Protein AF-A0A0B8Q936-F1 (afdb_monomer)

Sequence (121 aa):
MIETAYVNYYNKNPVAKKLILGRHTFSELGHADTEHDLLLGQQVEMIYREYFDIPKLPQPINIFAISLQVADKIYSLSYRKYGYITPELAQEALRLTESYLQLYIPNICRKSIPTPEITTH

Radius of gyration: 16.76 Å; Cα contacts (8 Å, |Δi|>4): 86; chains: 1; bounding box: 30×28×59 Å

Solvent-accessible surface area (backbone atoms only — not comparable to full-atom values): 7114 Å² total; per-residue (Å²): 112,74,66,60,53,53,55,52,48,40,73,76,31,66,65,60,35,49,59,55,46,48,40,77,75,56,90,81,62,85,62,68,57,58,56,50,41,48,54,51,17,51,51,52,49,54,55,48,54,64,50,24,68,66,66,91,73,66,80,95,58,62,64,50,26,51,38,50,55,57,30,50,51,40,43,31,53,28,28,75,75,70,75,42,69,44,73,69,48,50,49,49,27,48,54,50,37,52,59,58,46,52,77,72,41,66,99,75,51,55,68,56,73,82,76,79,80,80,80,82,128

Mean predicted aligned error: 10.52 Å

Organism: NCBI:txid1481914

Secondary structure (DSSP, 8-state):
-HHHHHHHHHHH-HHHIIIIIHHTT----TTHHHHHHHHHHHHHHHHHHHHB-PPPPPTT--HHHHHHHHHHHHHHHHHHHHSS--HHHHHHHHHHHHHHHTTTS-S--PBP-PPP-----

pLDDT: mean 78.08, std 1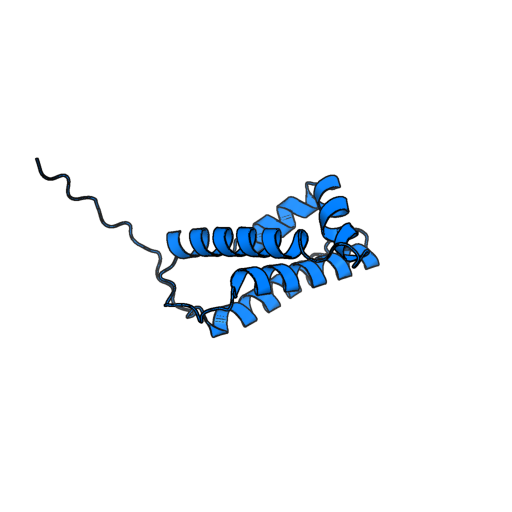5.6, range [45.31, 96.94]

Foldseek 3Di:
DVLVVVQVVLQVDVVCVCVPLVCVVPPPDPPVVVVVLLVVLVVVVVVCVQFFDFDDFDPPDSLSSVLVVQLSVLQSVCCVVPVGCDPVSSVVSVVSSVVSCCVRGPPDGHTDDPDPPPPDD

Structure (mmCIF, N/CA/C/O backbone):
data_AF-A0A0B8Q936-F1
#
_entry.id   AF-A0A0B8Q936-F1
#
loop_
_atom_site.group_PDB
_atom_site.id
_atom_site.type_symbol
_atom_site.label_atom_id
_atom_site.label_alt_id
_atom_site.label_comp_id
_atom_site.label_asym_id
_atom_site.label_entity_id
_atom_site.label_seq_id
_atom_site.pdbx_PDB_ins_code
_atom_site.Cartn_x
_atom_site.Cartn_y
_atom_site.Cartn_z
_atom_site.occupancy
_atom_site.B_iso_or_equiv
_atom_site.auth_seq_id
_atom_site.auth_comp_id
_atom_site.auth_asym_id
_atom_site.auth_atom_id
_atom_site.pdbx_PDB_model_num
ATOM 1 N N . MET A 1 1 ? -8.204 5.283 -6.154 1.00 66.94 1 MET A N 1
ATOM 2 C CA . MET A 1 1 ? -7.166 4.321 -6.575 1.00 66.94 1 MET A CA 1
ATOM 3 C C . MET A 1 1 ? -7.360 3.006 -5.820 1.00 66.94 1 MET A C 1
ATOM 5 O O . MET A 1 1 ? -8.265 2.947 -4.985 1.00 66.94 1 MET A O 1
ATOM 9 N N . ILE A 1 2 ? -6.579 1.962 -6.114 1.00 72.00 2 ILE A N 1
ATOM 10 C CA . ILE A 1 2 ? -6.715 0.634 -5.476 1.00 72.00 2 ILE A CA 1
ATOM 11 C C . ILE A 1 2 ? -6.533 0.732 -3.952 1.00 72.00 2 ILE A C 1
ATOM 13 O O . ILE A 1 2 ? -7.212 0.064 -3.179 1.00 72.00 2 ILE A O 1
ATOM 17 N N . GLU A 1 3 ? -5.711 1.662 -3.501 1.00 74.44 3 GLU A N 1
ATOM 18 C CA . GLU A 1 3 ? -5.387 1.924 -2.108 1.00 74.44 3 GLU A CA 1
ATOM 19 C C . GLU A 1 3 ? -6.618 2.318 -1.276 1.00 74.44 3 GLU A C 1
ATOM 21 O O . GLU A 1 3 ? -6.771 1.893 -0.130 1.00 74.44 3 GLU A O 1
ATOM 26 N N . THR A 1 4 ? -7.576 3.042 -1.865 1.00 74.62 4 THR A N 1
ATOM 27 C CA . THR A 1 4 ? -8.862 3.333 -1.209 1.00 74.62 4 THR A CA 1
ATOM 28 C C . THR A 1 4 ? -9.681 2.053 -0.986 1.00 74.62 4 THR A C 1
ATOM 30 O O . THR A 1 4 ? -10.412 1.943 0.002 1.00 74.62 4 THR A O 1
ATOM 33 N N . ALA A 1 5 ? -9.555 1.062 -1.876 1.00 81.69 5 ALA A N 1
ATOM 34 C CA . ALA A 1 5 ? -10.200 -0.237 -1.715 1.00 81.69 5 ALA A CA 1
ATOM 35 C C . ALA A 1 5 ? -9.571 -1.043 -0.565 1.00 81.69 5 ALA A C 1
ATOM 37 O O . ALA A 1 5 ? -10.322 -1.633 0.214 1.00 81.69 5 ALA A O 1
ATOM 38 N N . TYR A 1 6 ? -8.244 -0.994 -0.380 1.00 80.62 6 TYR A N 1
ATOM 39 C CA . TYR A 1 6 ? -7.573 -1.628 0.766 1.00 80.62 6 TYR A CA 1
ATOM 40 C C . TYR A 1 6 ? -8.034 -1.047 2.106 1.00 80.62 6 TYR A C 1
ATOM 42 O O . TYR A 1 6 ? -8.418 -1.798 3.004 1.00 80.62 6 TYR A O 1
ATOM 50 N N . VAL A 1 7 ? -8.091 0.284 2.231 1.00 83.31 7 VAL A N 1
ATOM 51 C CA . VAL A 1 7 ? -8.579 0.948 3.455 1.00 83.31 7 VAL A CA 1
ATOM 52 C C . VAL A 1 7 ? -10.012 0.516 3.776 1.00 83.31 7 VAL A C 1
ATOM 54 O O . VAL A 1 7 ? -10.322 0.147 4.914 1.00 83.31 7 VAL A O 1
ATOM 57 N N . ASN A 1 8 ? -10.886 0.504 2.767 1.00 87.44 8 ASN A N 1
ATOM 58 C CA . ASN A 1 8 ? -12.268 0.054 2.920 1.00 87.44 8 ASN A CA 1
ATOM 59 C C . ASN A 1 8 ? -12.356 -1.423 3.326 1.00 87.44 8 ASN A C 1
ATOM 61 O O . ASN A 1 8 ? -13.153 -1.764 4.203 1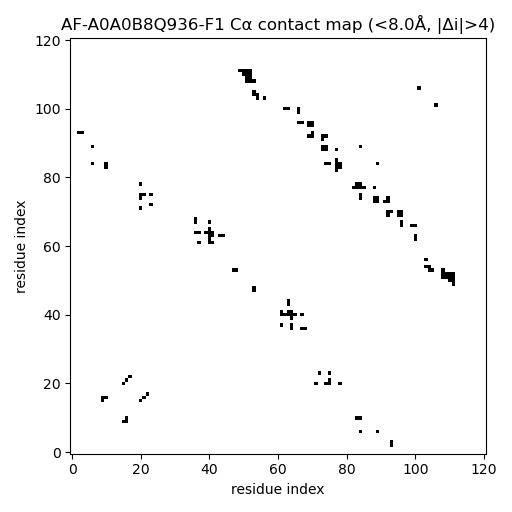.00 87.44 8 ASN A O 1
ATOM 65 N N . TYR A 1 9 ? -11.541 -2.287 2.717 1.00 87.31 9 TYR A N 1
ATOM 66 C CA . TYR A 1 9 ? -11.482 -3.707 3.045 1.00 87.31 9 TYR A CA 1
ATOM 67 C C . TYR A 1 9 ? -11.078 -3.920 4.504 1.00 87.31 9 TYR A C 1
ATOM 69 O O . TYR A 1 9 ? -11.817 -4.564 5.250 1.00 87.31 9 TYR A O 1
ATOM 77 N N . TYR A 1 10 ? -9.972 -3.326 4.955 1.00 84.62 10 TYR A N 1
ATOM 78 C CA . TYR A 1 10 ? -9.529 -3.480 6.339 1.00 84.62 10 TYR A CA 1
ATOM 79 C C . TYR A 1 10 ? -10.549 -2.926 7.326 1.00 84.62 10 TYR A C 1
ATOM 81 O O . TYR A 1 10 ? -10.837 -3.568 8.337 1.00 84.62 10 TYR A O 1
ATOM 89 N N . ASN A 1 11 ? -11.150 -1.768 7.041 1.00 83.81 11 ASN A N 1
ATOM 90 C CA . ASN A 1 11 ? -12.143 -1.181 7.935 1.00 83.81 11 ASN A CA 1
ATOM 91 C C . ASN A 1 11 ? -13.390 -2.046 8.111 1.00 83.81 11 ASN A C 1
ATOM 93 O O . ASN A 1 11 ? -13.902 -2.121 9.228 1.00 83.81 11 ASN A O 1
ATOM 97 N N . LYS A 1 12 ? -13.811 -2.748 7.057 1.00 89.38 12 LYS A N 1
ATOM 98 C CA . LYS A 1 12 ? -14.963 -3.655 7.080 1.00 89.38 12 LYS A CA 1
ATOM 99 C C . LYS A 1 12 ? -14.647 -5.060 7.604 1.00 89.38 12 LYS A C 1
ATOM 101 O O . LYS A 1 12 ? -15.579 -5.775 7.950 1.00 89.38 12 LYS A O 1
ATOM 106 N N . ASN A 1 13 ? -13.373 -5.452 7.698 1.00 87.44 13 ASN A N 1
ATOM 107 C CA . ASN A 1 13 ? -12.957 -6.810 8.073 1.00 87.44 13 ASN A CA 1
ATOM 108 C C . ASN A 1 13 ? -12.053 -6.812 9.327 1.00 87.44 13 ASN A C 1
ATOM 110 O O . ASN A 1 13 ? -10.824 -6.835 9.206 1.00 87.44 13 ASN A O 1
ATOM 114 N N . PRO A 1 14 ? -12.623 -6.834 10.552 1.00 79.25 14 PRO A N 1
ATOM 115 C CA . PRO A 1 14 ? -11.866 -6.736 11.807 1.00 79.25 14 PRO A CA 1
ATOM 116 C C . PRO A 1 14 ? -10.851 -7.865 12.021 1.00 79.25 14 PRO A C 1
ATOM 118 O O . PRO A 1 14 ? -9.786 -7.639 12.593 1.00 79.25 14 PRO A O 1
ATOM 121 N N . VAL A 1 15 ? -11.164 -9.075 11.549 1.00 80.44 15 VAL A N 1
ATOM 122 C CA . VAL A 1 15 ? -10.278 -10.244 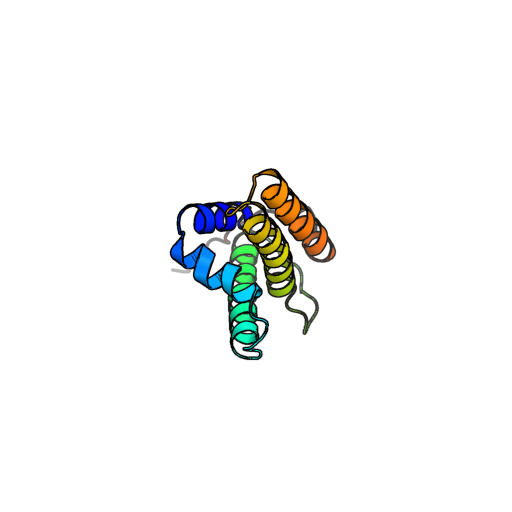11.665 1.00 80.44 15 VAL A CA 1
ATOM 123 C C . VAL A 1 15 ? -9.051 -10.082 10.772 1.00 80.44 15 VAL A C 1
ATOM 125 O O . VAL A 1 15 ? -7.935 -10.208 11.266 1.00 80.44 15 VAL A O 1
ATOM 128 N N . ALA A 1 16 ? -9.241 -9.725 9.497 1.00 79.88 16 ALA A N 1
ATOM 129 C CA . ALA A 1 16 ? -8.139 -9.436 8.577 1.00 79.88 16 ALA A CA 1
ATOM 130 C C . ALA A 1 16 ? -7.279 -8.274 9.098 1.00 79.88 16 ALA A C 1
ATOM 132 O O . ALA A 1 16 ? -6.058 -8.381 9.146 1.00 79.88 16 ALA A O 1
ATOM 133 N N . LYS A 1 17 ? -7.922 -7.209 9.600 1.00 79.75 17 LYS A N 1
ATOM 134 C CA . LYS A 1 17 ? -7.252 -6.064 10.232 1.00 79.75 17 LYS A CA 1
ATOM 135 C C . LYS A 1 17 ? -6.363 -6.495 11.402 1.00 79.75 17 LYS A C 1
ATOM 137 O O . LYS A 1 17 ? -5.206 -6.101 11.470 1.00 79.75 17 LYS A O 1
ATOM 142 N N . LYS A 1 18 ? -6.878 -7.319 12.317 1.00 75.31 18 LYS A N 1
ATOM 143 C CA . LYS A 1 18 ? -6.123 -7.775 13.492 1.00 75.31 18 LYS A CA 1
ATOM 144 C C . LYS A 1 18 ? -5.027 -8.777 13.130 1.00 75.31 18 LYS A C 1
ATOM 146 O O . LYS A 1 18 ? -3.951 -8.715 13.713 1.00 75.31 18 LYS A O 1
ATOM 151 N N . LEU A 1 19 ? -5.291 -9.689 12.196 1.00 76.12 19 LEU A N 1
ATOM 152 C CA . LEU A 1 19 ? -4.335 -10.717 11.797 1.00 76.12 19 LEU A CA 1
ATOM 153 C C . LEU A 1 19 ? -3.170 -10.124 11.005 1.00 76.12 19 LEU A C 1
ATOM 155 O O . LEU A 1 19 ? -2.037 -10.468 11.289 1.00 76.12 19 LEU A O 1
ATOM 159 N N . ILE A 1 20 ? -3.436 -9.230 10.055 1.00 73.88 20 ILE A N 1
ATOM 160 C CA . ILE A 1 20 ? -2.416 -8.690 9.149 1.00 73.88 20 ILE A CA 1
ATOM 161 C C . ILE A 1 20 ? -1.722 -7.490 9.809 1.00 73.88 20 ILE A C 1
ATOM 163 O O . ILE A 1 20 ? -0.526 -7.532 10.086 1.00 73.88 20 ILE A O 1
ATOM 167 N N . LEU A 1 21 ? -2.484 -6.470 10.225 1.00 73.62 21 LEU A N 1
ATOM 168 C CA . LEU A 1 21 ? -1.898 -5.253 10.812 1.00 73.62 21 LEU A CA 1
ATOM 169 C C . LEU A 1 21 ? -1.419 -5.448 12.257 1.00 73.62 21 LEU A C 1
ATOM 171 O O . LEU A 1 21 ? -0.491 -4.780 12.714 1.00 73.62 21 LEU A O 1
ATOM 175 N N . GLY A 1 22 ? -2.036 -6.378 12.992 1.00 63.75 22 GLY A N 1
ATOM 176 C CA . GLY A 1 22 ? -1.571 -6.778 14.320 1.00 63.75 22 GLY A CA 1
ATOM 177 C C . GLY A 1 22 ? -0.335 -7.683 14.283 1.00 63.75 22 GLY A C 1
ATOM 178 O O . GLY A 1 22 ? 0.432 -7.672 15.246 1.00 63.75 22 GLY A O 1
ATOM 179 N N . ARG A 1 23 ? -0.073 -8.409 13.184 1.00 58.69 23 ARG A N 1
ATOM 180 C CA . ARG A 1 23 ? 1.171 -9.183 13.002 1.00 58.69 23 ARG A CA 1
ATOM 181 C C . ARG A 1 23 ? 2.390 -8.308 12.768 1.00 58.69 23 ARG A C 1
ATOM 183 O O . ARG A 1 23 ? 3.442 -8.637 13.293 1.00 58.69 23 ARG A O 1
ATOM 190 N N . HIS A 1 24 ? 2.250 -7.126 12.169 1.00 55.56 24 HIS A N 1
ATOM 191 C CA . HIS A 1 24 ? 3.360 -6.161 12.100 1.00 55.56 24 HIS A CA 1
ATOM 192 C C . HIS A 1 24 ? 3.863 -5.681 13.486 1.00 55.56 24 HIS A C 1
ATOM 194 O O . HIS A 1 24 ? 4.825 -4.912 13.570 1.00 55.56 24 HIS A O 1
ATOM 200 N N . THR A 1 25 ? 3.205 -6.075 14.589 1.00 48.47 25 THR A N 1
ATOM 201 C CA . THR A 1 25 ? 3.639 -5.879 15.992 1.00 48.47 25 THR A CA 1
ATOM 202 C C . THR A 1 25 ? 4.574 -6.981 16.502 1.00 48.47 25 THR A C 1
ATOM 204 O O . THR A 1 25 ? 5.310 -6.734 17.451 1.00 48.47 25 THR A O 1
ATOM 207 N N . PHE A 1 26 ? 4.585 -8.152 15.862 1.00 49.59 26 PHE A N 1
ATOM 208 C CA . PHE A 1 26 ? 5.471 -9.277 16.150 1.00 49.59 26 PHE A CA 1
ATOM 209 C C . PHE A 1 26 ? 6.415 -9.458 14.961 1.00 49.59 26 PHE A C 1
ATOM 211 O O . PHE A 1 26 ? 6.083 -10.118 13.985 1.00 49.59 26 PHE A O 1
ATOM 218 N N . SER A 1 27 ? 7.598 -8.855 15.021 1.00 45.31 27 SER A N 1
ATOM 219 C CA . SER A 1 27 ? 8.630 -8.949 13.979 1.00 45.31 27 SER A CA 1
ATOM 220 C C . SER A 1 27 ? 9.310 -10.327 13.888 1.00 45.31 27 SER A C 1
ATOM 222 O O . SER A 1 27 ? 10.459 -10.410 13.468 1.00 45.31 27 SER A O 1
ATOM 224 N N . GLU A 1 28 ? 8.645 -11.409 14.289 1.00 48.22 28 GLU A N 1
ATOM 225 C CA . GLU A 1 28 ? 9.230 -12.750 14.367 1.00 48.22 28 GLU A CA 1
ATOM 226 C C . GLU A 1 28 ? 8.425 -13.763 13.549 1.00 48.22 28 GLU A C 1
ATOM 228 O O . GLU A 1 28 ? 7.811 -14.676 14.091 1.00 48.22 28 GLU A O 1
ATOM 233 N N . LEU A 1 29 ? 8.438 -13.595 12.223 1.00 47.94 29 LEU A N 1
ATOM 234 C CA . LEU A 1 29 ? 8.395 -14.715 11.274 1.00 47.94 29 LEU A CA 1
ATOM 235 C C . LEU A 1 29 ? 8.888 -14.272 9.882 1.00 47.94 29 LEU A C 1
ATOM 237 O O . LEU A 1 29 ? 8.170 -14.306 8.886 1.00 47.94 29 LEU A O 1
ATOM 241 N N . GLY A 1 30 ? 10.138 -13.809 9.813 1.00 55.22 30 GLY A N 1
ATOM 242 C CA . GLY A 1 30 ? 10.781 -13.459 8.545 1.00 55.22 30 GLY A CA 1
ATOM 243 C C . GLY A 1 30 ? 10.904 -14.674 7.618 1.00 55.22 30 GLY A C 1
ATOM 244 O O . GLY A 1 30 ? 11.204 -15.770 8.093 1.00 55.22 30 GLY A O 1
ATOM 245 N N . HIS A 1 31 ? 10.712 -14.429 6.316 1.00 47.06 31 HIS A N 1
ATOM 246 C CA . HIS A 1 31 ? 10.685 -15.313 5.131 1.00 47.06 31 HIS A CA 1
ATOM 247 C C . HIS A 1 31 ? 9.288 -15.596 4.556 1.00 47.06 31 HIS A C 1
ATOM 249 O O . HIS A 1 31 ? 9.084 -15.335 3.374 1.00 47.06 31 HIS A O 1
ATOM 255 N N . ALA A 1 32 ? 8.307 -16.057 5.342 1.00 49.53 32 ALA A N 1
ATOM 256 C CA . ALA A 1 32 ? 6.969 -16.352 4.799 1.00 49.53 32 ALA A CA 1
ATOM 257 C C . ALA A 1 32 ? 6.189 -15.082 4.405 1.00 49.53 32 ALA A C 1
ATOM 259 O O . ALA A 1 32 ? 5.523 -15.065 3.370 1.00 49.53 32 ALA A O 1
ATOM 260 N N . ASP A 1 33 ? 6.319 -14.011 5.195 1.00 62.28 33 ASP A N 1
ATOM 261 C CA . ASP A 1 33 ? 5.672 -12.724 4.904 1.00 62.28 33 ASP A CA 1
ATOM 262 C C . ASP A 1 33 ? 6.291 -12.051 3.662 1.00 62.28 33 ASP A C 1
ATOM 264 O O . ASP A 1 33 ? 5.579 -11.476 2.849 1.00 62.28 33 ASP A O 1
ATOM 268 N N . THR A 1 34 ? 7.600 -12.211 3.432 1.00 63.38 34 THR A N 1
ATOM 269 C CA . THR A 1 34 ? 8.302 -11.598 2.289 1.00 63.38 34 THR A CA 1
ATOM 270 C C . THR A 1 34 ? 7.872 -12.185 0.943 1.00 63.38 34 THR A C 1
ATOM 272 O O . THR A 1 34 ? 7.669 -11.438 -0.012 1.00 63.38 34 THR A O 1
ATOM 275 N N . GLU A 1 35 ? 7.691 -13.506 0.861 1.00 69.12 35 GLU A N 1
ATOM 276 C CA . GLU A 1 35 ? 7.171 -14.159 -0.350 1.00 69.12 35 GLU A CA 1
ATOM 277 C C . GLU A 1 35 ? 5.710 -13.771 -0.613 1.00 69.12 35 GLU A C 1
ATOM 279 O O . GLU A 1 35 ? 5.311 -13.557 -1.759 1.00 69.12 35 GLU A O 1
ATOM 284 N N . HIS A 1 36 ? 4.908 -13.624 0.446 1.00 73.88 36 HIS A N 1
ATOM 285 C CA . HIS A 1 36 ? 3.519 -13.189 0.319 1.00 73.88 36 HIS A CA 1
ATOM 286 C C . HIS A 1 36 ? 3.417 -11.741 -0.180 1.00 73.88 36 HIS A C 1
ATOM 288 O O . HIS A 1 36 ? 2.664 -11.467 -1.116 1.00 73.88 36 HIS A O 1
ATOM 294 N N . ASP A 1 37 ? 4.227 -10.837 0.371 1.00 73.88 37 ASP A N 1
ATOM 295 C CA . ASP A 1 37 ? 4.290 -9.436 -0.052 1.00 73.88 37 ASP A CA 1
ATOM 296 C C . ASP A 1 37 ? 4.775 -9.300 -1.501 1.00 73.88 37 ASP A C 1
ATOM 298 O O . ASP A 1 37 ? 4.300 -8.439 -2.248 1.00 73.88 37 ASP A O 1
ATOM 302 N N . LEU A 1 38 ? 5.686 -10.178 -1.935 1.00 79.50 38 LEU A N 1
ATOM 303 C CA . LEU A 1 38 ? 6.148 -10.231 -3.320 1.00 79.50 38 LEU A CA 1
ATOM 304 C C . LEU A 1 38 ? 5.015 -10.635 -4.275 1.00 79.50 38 LEU A C 1
ATOM 306 O O . LEU A 1 38 ? 4.814 -9.971 -5.296 1.00 79.50 38 LEU A O 1
ATOM 310 N N . LEU A 1 39 ? 4.262 -11.687 -3.934 1.00 84.25 39 LEU A N 1
ATOM 311 C CA . LEU A 1 39 ? 3.113 -12.152 -4.717 1.00 84.25 39 LEU A CA 1
ATOM 312 C C . LEU A 1 39 ? 2.015 -11.086 -4.790 1.00 84.25 39 LEU A C 1
ATOM 314 O O . LEU A 1 39 ? 1.475 -10.831 -5.867 1.00 84.25 39 LEU A O 1
ATOM 318 N N . LEU A 1 40 ? 1.716 -10.422 -3.671 1.00 84.12 40 LEU A N 1
ATOM 319 C CA . LEU A 1 40 ? 0.760 -9.315 -3.641 1.00 84.12 40 LEU A CA 1
ATOM 320 C C . LEU A 1 40 ? 1.236 -8.141 -4.503 1.00 84.12 40 LEU A C 1
ATOM 322 O O . LEU A 1 40 ? 0.457 -7.608 -5.291 1.00 84.12 40 LEU A O 1
ATOM 326 N N . GLY A 1 41 ? 2.520 -7.779 -4.435 1.00 87.31 41 GLY A N 1
ATOM 327 C CA . GLY A 1 41 ? 3.100 -6.748 -5.296 1.00 87.31 41 GLY A CA 1
ATOM 328 C C . GLY A 1 41 ? 2.976 -7.079 -6.787 1.00 87.31 41 GLY A C 1
ATOM 329 O O . GLY A 1 41 ? 2.600 -6.215 -7.575 1.00 87.31 41 GLY A O 1
ATOM 330 N N . GLN A 1 42 ? 3.213 -8.337 -7.176 1.00 88.62 42 GLN A N 1
ATOM 331 C CA . GLN A 1 42 ? 3.027 -8.802 -8.559 1.00 88.62 42 GLN A CA 1
ATOM 332 C C . GLN A 1 42 ? 1.559 -8.731 -9.003 1.00 88.62 42 GLN A C 1
ATOM 334 O O . GLN A 1 42 ? 1.272 -8.345 -10.134 1.00 88.62 42 GLN A O 1
ATOM 339 N N . GLN A 1 43 ? 0.613 -9.068 -8.122 1.00 89.19 43 GLN A N 1
ATOM 340 C CA . GLN A 1 43 ? -0.816 -8.937 -8.417 1.00 89.19 43 GLN A CA 1
ATOM 341 C C . GLN A 1 43 ? -1.225 -7.481 -8.627 1.00 89.19 43 GLN A C 1
ATOM 343 O O . GLN A 1 43 ? -1.945 -7.181 -9.578 1.00 89.19 43 GLN A O 1
ATOM 348 N N . VAL A 1 44 ? -0.732 -6.568 -7.789 1.00 88.44 44 VAL A N 1
ATOM 349 C CA . VAL A 1 44 ? -0.972 -5.133 -7.971 1.00 88.44 44 VAL A CA 1
ATOM 350 C C . VAL A 1 44 ? -0.369 -4.643 -9.280 1.00 88.44 44 VAL A C 1
ATOM 352 O O . VAL A 1 44 ? -1.054 -3.948 -10.027 1.00 88.44 44 VAL A O 1
ATOM 355 N N . GLU A 1 45 ? 0.857 -5.054 -9.611 1.00 89.81 45 GLU A N 1
ATOM 356 C CA . GLU A 1 45 ? 1.468 -4.729 -10.901 1.00 89.81 45 GLU A CA 1
ATOM 357 C C . GLU A 1 45 ? 0.581 -5.164 -12.074 1.00 89.81 45 GLU A C 1
ATOM 359 O O . GLU A 1 45 ? 0.332 -4.363 -12.973 1.00 89.81 45 GLU A O 1
ATOM 364 N N . MET A 1 46 ? 0.075 -6.403 -12.060 1.00 88.88 46 MET A N 1
ATOM 365 C CA . MET A 1 46 ? -0.811 -6.908 -13.115 1.00 88.88 46 MET A CA 1
ATOM 366 C C . MET A 1 46 ? -2.066 -6.049 -13.267 1.00 88.88 46 MET A C 1
ATOM 368 O O . MET A 1 46 ? -2.413 -5.685 -14.389 1.00 88.88 46 MET A O 1
ATOM 372 N N . ILE A 1 47 ? -2.704 -5.670 -12.154 1.00 87.44 47 ILE A N 1
ATOM 373 C CA . ILE A 1 47 ? -3.885 -4.803 -12.193 1.00 87.44 47 ILE A CA 1
ATOM 374 C C . ILE A 1 47 ? -3.509 -3.441 -12.779 1.00 87.44 47 ILE A C 1
ATOM 376 O O . ILE A 1 47 ? -4.190 -2.953 -13.674 1.00 87.44 47 ILE A O 1
ATOM 380 N N . TYR A 1 48 ? -2.411 -2.819 -12.342 1.00 86.00 48 TYR A N 1
ATOM 381 C CA . TYR A 1 48 ? -2.009 -1.539 -12.926 1.00 86.00 48 TYR A CA 1
ATOM 382 C C . TYR A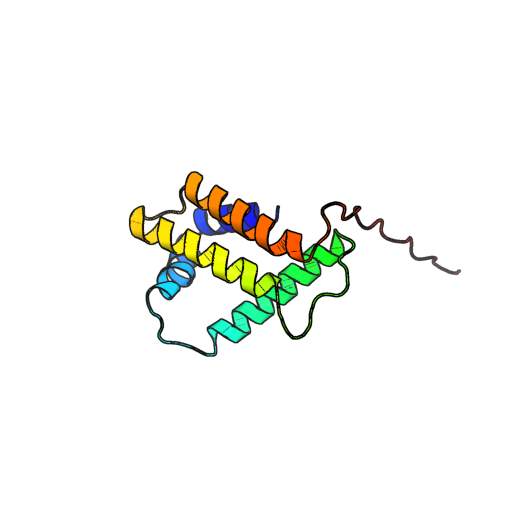 1 48 ? -1.746 -1.670 -14.432 1.00 86.00 48 TYR A C 1
ATOM 384 O O . TYR A 1 48 ? -2.172 -0.801 -15.184 1.00 86.00 48 TYR A O 1
ATOM 392 N N . ARG A 1 49 ? -1.104 -2.751 -14.890 1.00 86.50 49 ARG A N 1
ATOM 393 C CA . ARG A 1 49 ? -0.805 -2.970 -16.316 1.00 86.50 49 ARG A CA 1
ATOM 394 C C . ARG A 1 49 ? -2.055 -3.202 -17.164 1.00 86.50 49 ARG A C 1
ATOM 396 O O . ARG A 1 49 ? -2.037 -2.896 -18.351 1.00 86.50 49 ARG A O 1
ATOM 403 N N . GLU A 1 50 ? -3.135 -3.706 -16.571 1.00 85.69 50 GLU A N 1
ATOM 404 C CA . GLU A 1 50 ? -4.433 -3.835 -17.242 1.00 85.69 50 GLU A CA 1
ATOM 405 C C . GLU A 1 50 ? -5.029 -2.458 -17.580 1.00 85.69 50 GLU A C 1
ATOM 407 O O . GLU A 1 50 ? -5.568 -2.250 -18.668 1.00 85.69 50 GLU A O 1
ATOM 412 N N . TYR A 1 51 ? -4.897 -1.491 -16.668 1.00 80.88 51 TYR A N 1
ATOM 413 C CA . TYR A 1 51 ? -5.529 -0.175 -16.807 1.00 80.88 51 TYR A CA 1
ATOM 414 C C . TYR A 1 51 ? -4.598 0.914 -17.357 1.00 80.88 51 TYR A C 1
ATOM 416 O O . TYR A 1 51 ? -5.089 1.906 -17.904 1.00 80.88 51 TYR A O 1
ATOM 424 N N . PHE A 1 52 ? -3.280 0.738 -17.250 1.00 79.38 52 PHE A N 1
ATOM 425 C CA . PHE A 1 52 ? -2.270 1.762 -17.506 1.00 79.38 52 PHE A CA 1
ATOM 426 C C . PHE A 1 52 ? -1.104 1.229 -18.342 1.00 79.38 52 PHE A C 1
ATOM 428 O O . PHE A 1 52 ? -0.616 0.122 -18.127 1.00 79.38 52 PHE A O 1
ATOM 435 N N . ASP A 1 53 ? -0.594 2.067 -19.246 1.00 79.56 53 ASP A N 1
ATOM 436 C CA . ASP A 1 53 ? 0.675 1.802 -19.927 1.00 79.56 53 ASP A CA 1
ATOM 437 C C . ASP A 1 53 ? 1.846 2.094 -18.973 1.00 79.56 53 ASP A C 1
ATOM 439 O O . ASP A 1 53 ? 2.238 3.249 -18.773 1.00 79.56 53 ASP A O 1
ATOM 443 N N . ILE A 1 54 ? 2.339 1.049 -18.297 1.00 82.75 54 ILE A N 1
ATOM 444 C CA . ILE A 1 54 ? 3.450 1.148 -17.342 1.00 82.75 54 ILE A CA 1
ATOM 445 C C . ILE A 1 54 ? 4.767 0.837 -18.059 1.00 82.75 54 ILE A C 1
ATOM 447 O O . ILE A 1 54 ? 4.909 -0.269 -18.601 1.00 82.75 54 ILE A O 1
ATOM 451 N N . PRO A 1 55 ? 5.779 1.725 -17.978 1.00 83.50 55 PRO A N 1
ATOM 452 C CA . PRO A 1 55 ? 7.086 1.463 -18.563 1.00 83.50 55 PRO A CA 1
ATOM 453 C C . PRO A 1 55 ? 7.764 0.237 -17.935 1.00 83.50 55 PRO A C 1
ATOM 455 O O . PRO A 1 55 ? 7.329 -0.340 -16.931 1.00 83.50 55 PRO A O 1
ATOM 458 N N . LYS A 1 56 ? 8.884 -0.174 -18.530 1.00 85.00 56 LYS A N 1
ATOM 459 C CA . LYS A 1 56 ? 9.721 -1.223 -17.948 1.00 85.00 56 LYS A CA 1
ATOM 460 C C . LYS A 1 56 ? 10.230 -0.769 -16.576 1.00 85.00 56 LYS A C 1
ATOM 462 O O . LYS A 1 56 ? 10.917 0.243 -16.471 1.00 85.00 56 LYS A O 1
ATOM 467 N N . LEU A 1 57 ? 9.899 -1.541 -15.546 1.00 86.75 57 LEU A N 1
ATOM 468 C CA . LEU A 1 57 ? 10.264 -1.256 -14.161 1.00 86.75 57 LEU A CA 1
ATOM 469 C C . LEU A 1 57 ? 11.695 -1.728 -13.849 1.00 86.75 57 LEU A C 1
ATOM 471 O O . LEU A 1 57 ? 12.194 -2.652 -14.506 1.00 86.75 57 LEU A O 1
ATOM 475 N N . PRO A 1 58 ? 12.374 -1.100 -12.870 1.00 80.69 58 PRO A N 1
ATOM 476 C CA . PRO A 1 58 ? 13.721 -1.494 -12.474 1.00 80.69 58 PRO A CA 1
ATOM 477 C C . PRO A 1 58 ? 13.721 -2.899 -11.867 1.00 80.69 58 PRO A C 1
ATOM 479 O O . PRO A 1 58 ? 13.035 -3.165 -10.889 1.00 80.69 58 PRO A O 1
ATOM 482 N N . GLN A 1 59 ? 14.545 -3.790 -12.410 1.00 79.06 59 GLN A N 1
ATOM 483 C CA . GLN A 1 59 ? 14.795 -5.106 -11.820 1.00 79.06 59 GLN A CA 1
ATOM 484 C C . GLN A 1 59 ? 16.065 -5.062 -10.957 1.00 79.06 59 GLN A C 1
ATOM 486 O O . GLN A 1 59 ? 17.006 -4.355 -11.328 1.00 79.06 59 GLN A O 1
ATOM 491 N N . PRO A 1 60 ? 16.131 -5.801 -9.832 1.00 82.38 60 PRO A N 1
ATOM 492 C CA . PRO A 1 60 ? 15.159 -6.786 -9.328 1.00 82.38 60 PRO A CA 1
ATOM 493 C C . PRO A 1 60 ? 14.117 -6.204 -8.342 1.00 82.38 60 PRO A C 1
ATOM 495 O O . PRO A 1 60 ? 13.620 -6.914 -7.470 1.00 82.38 60 PRO A O 1
ATOM 498 N N . ILE A 1 61 ? 13.835 -4.899 -8.395 1.00 84.44 61 ILE A N 1
ATOM 499 C CA . ILE A 1 61 ? 13.076 -4.202 -7.350 1.00 84.44 61 ILE A CA 1
ATOM 500 C C . ILE A 1 61 ? 11.568 -4.301 -7.621 1.00 84.44 61 ILE A C 1
ATOM 502 O O . ILE A 1 61 ? 11.061 -3.723 -8.579 1.00 84.44 61 ILE A O 1
ATOM 506 N N . ASN A 1 62 ? 10.821 -4.950 -6.723 1.00 86.88 62 ASN A N 1
ATOM 507 C CA . ASN A 1 62 ? 9.356 -4.939 -6.763 1.00 86.88 62 ASN A CA 1
ATOM 508 C C . ASN A 1 62 ? 8.810 -3.664 -6.093 1.00 86.88 62 ASN A C 1
ATOM 510 O O . ASN A 1 62 ? 8.525 -3.636 -4.894 1.00 86.88 62 ASN A O 1
ATOM 514 N N . ILE A 1 63 ? 8.682 -2.592 -6.877 1.00 90.19 63 ILE A N 1
ATOM 515 C CA . ILE A 1 63 ? 8.229 -1.283 -6.382 1.00 90.19 63 ILE A CA 1
ATOM 516 C C . ILE A 1 63 ? 6.801 -1.323 -5.805 1.00 90.19 63 ILE A C 1
ATOM 518 O O . ILE A 1 63 ? 6.495 -0.583 -4.873 1.00 90.19 63 ILE A O 1
ATOM 522 N N . PHE A 1 64 ? 5.932 -2.214 -6.291 1.00 90.31 64 PHE A N 1
ATOM 523 C CA . PHE A 1 64 ? 4.567 -2.336 -5.777 1.00 90.31 64 PHE A CA 1
ATOM 524 C C . PHE A 1 64 ? 4.548 -2.991 -4.398 1.00 90.31 64 PHE A C 1
ATOM 526 O O . PHE A 1 64 ? 3.906 -2.468 -3.488 1.00 90.31 64 PHE A O 1
ATOM 533 N N . ALA A 1 65 ? 5.327 -4.058 -4.199 1.00 88.69 65 ALA A N 1
ATOM 534 C CA . ALA A 1 65 ? 5.497 -4.672 -2.883 1.00 88.69 65 ALA A CA 1
ATOM 535 C C . ALA A 1 65 ? 6.055 -3.667 -1.862 1.00 88.69 65 ALA A C 1
ATOM 537 O O . ALA A 1 65 ? 5.568 -3.599 -0.735 1.00 88.69 65 ALA A O 1
ATOM 538 N N . ILE A 1 66 ? 7.029 -2.839 -2.264 1.00 89.75 66 ILE A N 1
ATOM 539 C CA . ILE A 1 66 ? 7.564 -1.771 -1.405 1.00 89.75 66 ILE A CA 1
ATOM 540 C C . ILE A 1 66 ? 6.470 -0.755 -1.060 1.00 89.75 66 ILE A C 1
ATOM 542 O O . ILE A 1 66 ? 6.304 -0.421 0.112 1.00 89.75 66 ILE A O 1
ATOM 546 N N . SER A 1 67 ? 5.694 -0.284 -2.044 1.00 91.12 67 SER A N 1
ATOM 547 C CA . SER A 1 67 ? 4.617 0.680 -1.780 1.00 91.12 67 SER A CA 1
ATOM 548 C C . SER A 1 67 ? 3.574 0.143 -0.791 1.00 91.12 67 SER A C 1
ATOM 550 O O . SER A 1 67 ? 3.181 0.865 0.127 1.00 91.12 67 SER A O 1
ATOM 552 N N . LEU A 1 68 ? 3.192 -1.134 -0.914 1.00 88.38 68 LEU A N 1
ATOM 553 C CA . LEU A 1 68 ? 2.239 -1.786 -0.015 1.00 88.38 68 LEU A CA 1
ATOM 554 C C . LEU A 1 68 ? 2.785 -1.864 1.413 1.00 88.38 68 LEU A C 1
ATOM 556 O O . LEU A 1 68 ? 2.124 -1.415 2.347 1.00 88.38 68 LEU A O 1
ATOM 560 N N . GLN A 1 69 ? 4.026 -2.330 1.578 1.00 85.94 69 GLN A N 1
ATOM 561 C CA . GLN A 1 69 ? 4.655 -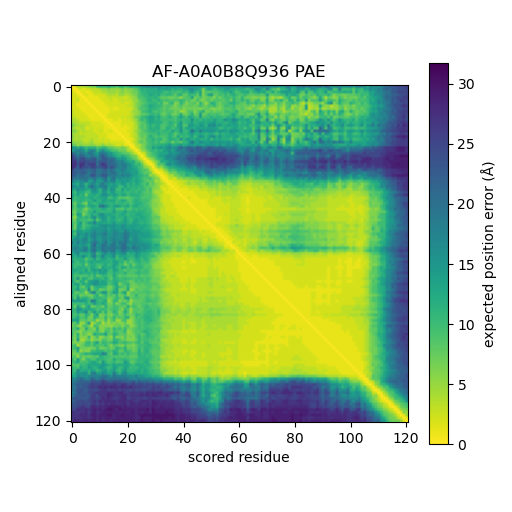2.459 2.895 1.00 85.94 69 GLN A CA 1
ATOM 562 C C . GLN A 1 69 ? 4.766 -1.114 3.628 1.00 85.94 69 GLN A C 1
ATOM 564 O O . GLN A 1 69 ? 4.565 -1.037 4.845 1.00 85.94 69 GLN A O 1
ATOM 569 N N . VAL A 1 70 ? 5.065 -0.027 2.908 1.00 88.69 70 VAL A N 1
ATOM 570 C CA . VAL A 1 70 ? 5.132 1.297 3.540 1.00 88.69 70 VAL A CA 1
ATOM 571 C C . VAL A 1 70 ? 3.736 1.813 3.915 1.00 88.69 70 VAL A C 1
ATOM 573 O O . VAL A 1 70 ? 3.577 2.385 4.998 1.00 88.69 70 VAL A O 1
ATOM 576 N N . ALA A 1 71 ? 2.707 1.567 3.096 1.00 89.50 71 ALA A N 1
ATOM 577 C CA . ALA A 1 71 ? 1.321 1.884 3.454 1.00 89.50 71 ALA A CA 1
ATOM 578 C C . ALA A 1 71 ? 0.862 1.113 4.703 1.00 89.50 71 ALA A C 1
ATOM 580 O O . ALA A 1 71 ? 0.337 1.714 5.647 1.00 89.50 71 ALA A O 1
ATOM 581 N N . ASP A 1 72 ? 1.151 -0.188 4.766 1.00 87.56 72 ASP A N 1
ATOM 582 C CA . ASP A 1 72 ? 0.819 -1.045 5.906 1.00 87.56 72 ASP A CA 1
ATOM 583 C C . ASP A 1 72 ? 1.485 -0.576 7.198 1.00 87.56 72 ASP A C 1
ATOM 585 O O . ASP A 1 72 ? 0.896 -0.671 8.284 1.00 87.56 72 ASP A O 1
ATOM 589 N N . LYS A 1 73 ? 2.678 0.025 7.110 1.00 87.56 73 LYS A N 1
ATOM 590 C CA . LYS A 1 73 ? 3.327 0.641 8.270 1.00 87.56 73 LYS A CA 1
ATOM 591 C C . LYS A 1 73 ? 2.522 1.816 8.827 1.00 87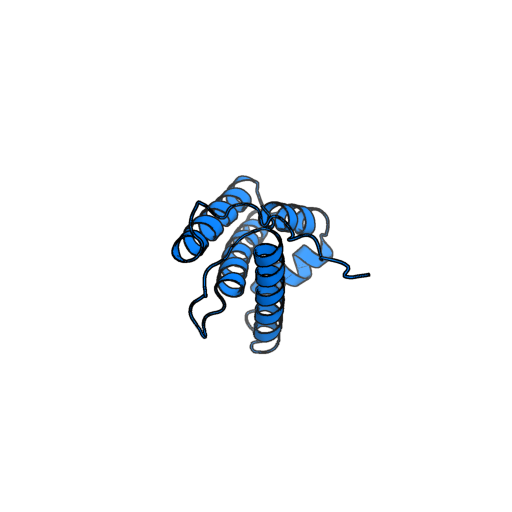.56 73 LYS A C 1
ATOM 593 O O . LYS A 1 73 ? 2.391 1.928 10.050 1.00 87.56 73 LYS A O 1
ATOM 598 N N . ILE A 1 74 ? 1.960 2.660 7.963 1.00 92.06 74 ILE A N 1
ATOM 599 C CA . ILE A 1 74 ? 1.109 3.790 8.366 1.00 92.06 74 ILE A CA 1
ATOM 600 C C . ILE A 1 74 ? -0.224 3.282 8.929 1.00 92.06 74 ILE A C 1
ATOM 602 O O . ILE A 1 74 ? -0.668 3.747 9.984 1.00 92.06 74 ILE A O 1
ATOM 606 N N . TYR A 1 75 ? -0.831 2.273 8.302 1.00 90.81 75 TYR A N 1
ATOM 607 C CA . TYR A 1 75 ? -2.047 1.641 8.819 1.00 90.81 75 TYR A CA 1
ATOM 608 C C . TYR A 1 75 ? -1.821 1.022 10.199 1.00 90.81 75 TYR A C 1
ATOM 610 O O . TYR A 1 75 ? -2.627 1.219 11.112 1.00 90.81 75 TYR A O 1
ATOM 618 N N . SER A 1 76 ? -0.684 0.352 10.385 1.00 87.38 76 SER A N 1
ATOM 619 C CA . SER A 1 76 ? -0.265 -0.214 11.666 1.00 87.38 76 SER A CA 1
ATOM 620 C C . SER A 1 76 ? -0.061 0.867 12.727 1.00 87.38 76 SER A C 1
ATOM 622 O O . SER A 1 76 ? -0.492 0.690 13.867 1.00 87.38 76 SER A O 1
ATOM 624 N N . LEU A 1 77 ? 0.555 2.002 12.374 1.00 91.19 77 LEU A N 1
ATOM 625 C CA . LEU A 1 77 ? 0.715 3.145 13.278 1.00 91.19 77 LEU A CA 1
ATOM 626 C C . LEU A 1 77 ? -0.646 3.689 13.734 1.00 91.19 77 LEU A C 1
ATOM 628 O O . LEU A 1 77 ? -0.860 3.882 14.933 1.00 91.19 77 LEU A O 1
ATOM 632 N N . SER A 1 78 ? -1.575 3.880 12.793 1.00 91.44 78 SER A N 1
ATOM 633 C CA . SER A 1 78 ? -2.934 4.333 13.095 1.00 91.44 78 SER A CA 1
ATOM 634 C C . SER A 1 78 ? -3.659 3.360 14.014 1.00 91.44 78 SER A C 1
ATOM 636 O O . SER A 1 78 ? -4.206 3.755 15.042 1.00 91.44 78 SER A O 1
ATOM 638 N N . TYR A 1 79 ? -3.627 2.072 13.672 1.00 89.69 79 TYR A N 1
ATOM 639 C CA . TYR A 1 79 ? -4.311 1.036 14.429 1.00 89.69 79 TYR A CA 1
ATOM 640 C C . TYR A 1 79 ? -3.772 0.919 15.858 1.00 89.69 79 TYR A C 1
ATOM 642 O O . TYR A 1 79 ? -4.555 0.822 16.797 1.00 89.69 79 TYR A O 1
ATOM 650 N N . ARG A 1 80 ? -2.451 1.002 16.053 1.00 86.81 80 ARG A N 1
ATOM 651 C CA . ARG A 1 80 ? -1.843 0.968 17.395 1.00 86.81 80 ARG A CA 1
ATOM 652 C C . ARG A 1 80 ? -2.279 2.132 18.269 1.00 86.81 80 ARG A C 1
ATOM 654 O O . ARG A 1 80 ? -2.455 1.951 19.468 1.00 86.81 80 ARG A O 1
ATOM 661 N N . LYS A 1 81 ? -2.418 3.321 17.680 1.00 91.94 81 LYS A N 1
ATOM 662 C CA . LYS A 1 81 ? -2.755 4.532 18.429 1.00 91.94 81 LYS A CA 1
ATOM 663 C C . LYS A 1 81 ? -4.258 4.679 18.670 1.00 91.94 81 LYS A C 1
ATOM 665 O O . LYS A 1 81 ? -4.651 5.116 19.745 1.00 91.94 81 LYS A O 1
ATOM 670 N N . TYR A 1 82 ? -5.084 4.332 17.685 1.00 92.62 82 TYR A N 1
ATOM 671 C CA . TYR A 1 82 ? -6.514 4.655 17.682 1.00 92.62 82 TYR A CA 1
ATOM 672 C C . TYR A 1 82 ? -7.436 3.429 17.631 1.00 92.62 82 TYR A C 1
ATOM 674 O O . TYR A 1 82 ? -8.643 3.571 17.789 1.00 92.62 82 TYR A O 1
ATOM 682 N N . GLY A 1 83 ? -6.910 2.223 17.396 1.00 88.69 83 GLY A N 1
ATOM 683 C CA . GLY A 1 83 ? -7.704 0.999 17.212 1.00 88.69 83 GLY A CA 1
ATOM 684 C C . GLY A 1 83 ? -8.354 0.866 15.827 1.00 88.69 83 GLY A C 1
ATOM 685 O O . GLY A 1 83 ? -9.034 -0.121 15.544 1.00 88.69 83 GLY A O 1
ATOM 686 N N . TYR A 1 84 ? -8.143 1.833 14.933 1.00 90.19 84 TYR A N 1
ATOM 687 C CA . TYR A 1 84 ? -8.617 1.831 13.548 1.00 90.19 84 TYR A CA 1
ATOM 688 C C . TYR A 1 84 ? -7.697 2.683 12.658 1.00 90.19 84 TYR A C 1
ATOM 690 O O . TYR A 1 84 ? -6.805 3.377 13.151 1.00 90.19 84 TYR A O 1
ATOM 698 N N . ILE A 1 85 ? -7.890 2.609 11.338 1.00 94.06 85 ILE A N 1
ATOM 699 C CA . ILE A 1 85 ? -7.191 3.474 10.381 1.00 94.06 85 ILE A CA 1
ATOM 700 C C . ILE A 1 85 ? -7.977 4.783 10.294 1.00 94.06 85 ILE A C 1
ATOM 702 O O . ILE A 1 85 ? -9.103 4.773 9.791 1.00 94.06 85 ILE A O 1
ATOM 706 N N . THR A 1 86 ? -7.430 5.883 10.817 1.00 96.31 86 THR A N 1
ATOM 707 C CA . THR A 1 86 ? -8.109 7.182 10.756 1.00 96.31 86 THR A CA 1
ATOM 708 C C . THR A 1 86 ? -8.100 7.724 9.325 1.00 96.31 86 THR A C 1
ATOM 710 O O . THR A 1 86 ? -7.213 7.360 8.545 1.00 96.31 86 THR A O 1
ATOM 713 N N . PRO A 1 87 ? -9.053 8.596 8.953 1.00 95.44 87 PRO A N 1
ATOM 714 C CA . PRO A 1 87 ? -9.070 9.212 7.628 1.00 95.44 87 PRO A CA 1
ATOM 715 C C . PRO A 1 87 ? -7.771 9.954 7.287 1.00 95.44 87 PRO A C 1
ATOM 717 O O . PRO A 1 87 ? -7.294 9.873 6.160 1.00 95.44 87 PRO A O 1
ATOM 720 N N . GLU A 1 88 ? -7.159 10.625 8.263 1.00 96.94 88 GLU A N 1
ATOM 721 C CA . GLU A 1 88 ? -5.933 11.407 8.075 1.00 96.94 88 GLU A CA 1
ATOM 722 C C . GLU A 1 88 ? -4.738 10.500 7.768 1.00 96.94 88 GLU A C 1
ATOM 724 O O . GLU A 1 88 ? -3.985 10.761 6.835 1.00 96.94 88 GLU A O 1
ATOM 729 N N . LEU A 1 89 ? -4.582 9.399 8.512 1.00 95.88 89 LEU A N 1
ATOM 730 C CA . LEU A 1 89 ? -3.496 8.444 8.275 1.00 95.88 89 LEU A CA 1
ATOM 731 C C . LEU A 1 89 ? -3.750 7.568 7.044 1.00 95.88 89 LEU A C 1
ATOM 733 O O . LEU A 1 89 ? -2.797 7.173 6.377 1.00 95.88 89 LEU A O 1
ATOM 737 N N . ALA A 1 90 ? -5.012 7.313 6.686 1.00 93.81 90 ALA A N 1
ATOM 738 C CA . ALA A 1 90 ? -5.347 6.725 5.393 1.00 93.81 90 ALA A CA 1
ATOM 739 C C . ALA A 1 90 ? -4.906 7.643 4.244 1.00 93.81 90 ALA A C 1
ATOM 741 O O . ALA A 1 90 ? -4.249 7.179 3.314 1.00 93.81 90 ALA A O 1
ATOM 742 N N . GLN A 1 91 ? -5.217 8.940 4.330 1.00 94.88 91 GLN A N 1
ATOM 743 C CA . GLN A 1 91 ? -4.811 9.919 3.325 1.00 94.88 91 GLN A CA 1
ATOM 744 C C . GLN A 1 91 ? -3.288 10.044 3.234 1.00 94.88 91 GLN A C 1
ATOM 746 O O . GLN A 1 91 ? -2.749 10.157 2.137 1.00 94.88 91 GLN A O 1
ATOM 751 N N . GLU A 1 92 ? -2.581 9.985 4.359 1.00 96.81 92 GLU A N 1
ATOM 752 C CA . GLU A 1 92 ? -1.121 10.057 4.350 1.00 96.81 92 GLU A CA 1
ATOM 753 C C . GLU A 1 92 ? -0.480 8.812 3.717 1.00 96.81 92 GLU A C 1
ATOM 755 O O . GLU A 1 92 ? 0.482 8.935 2.960 1.00 96.81 92 GLU A O 1
ATOM 760 N N . ALA A 1 93 ? -1.051 7.622 3.930 1.00 93.25 93 ALA A N 1
ATOM 761 C CA . ALA A 1 93 ? -0.619 6.411 3.232 1.00 93.25 93 ALA A CA 1
ATOM 762 C C . ALA A 1 93 ? -0.814 6.515 1.709 1.00 93.25 93 ALA A C 1
ATOM 764 O O . ALA A 1 93 ? 0.070 6.111 0.953 1.00 93.25 93 ALA A O 1
ATOM 765 N N . LEU A 1 94 ? -1.927 7.107 1.256 1.00 90.31 94 LEU A N 1
ATOM 766 C CA . LEU A 1 94 ? -2.154 7.401 -0.166 1.00 90.31 94 LEU A CA 1
ATOM 767 C C . LEU A 1 94 ? -1.086 8.348 -0.709 1.00 90.31 94 LEU A C 1
ATOM 769 O O . LEU A 1 94 ? -0.423 8.032 -1.689 1.00 90.31 94 LEU A O 1
ATOM 773 N N . ARG A 1 95 ? -0.859 9.478 -0.034 1.00 93.12 95 ARG A N 1
ATOM 774 C CA . ARG A 1 95 ? 0.132 10.468 -0.477 1.00 93.12 95 ARG A CA 1
ATOM 775 C C . ARG A 1 95 ? 1.525 9.865 -0.583 1.00 93.12 95 ARG A C 1
ATOM 777 O O . ARG A 1 95 ? 2.239 10.150 -1.543 1.00 93.12 95 ARG A O 1
ATOM 784 N N . LEU A 1 96 ? 1.915 9.039 0.386 1.00 93.94 96 LEU A N 1
ATOM 785 C CA . LEU A 1 96 ? 3.209 8.373 0.373 1.00 93.94 96 LEU A CA 1
ATOM 786 C C . LEU A 1 96 ? 3.321 7.404 -0.806 1.00 93.94 96 LEU A C 1
ATOM 788 O O . LEU A 1 96 ? 4.302 7.462 -1.548 1.00 93.94 96 LEU A O 1
ATOM 792 N N . THR A 1 97 ? 2.332 6.524 -0.977 1.00 91.50 97 THR A N 1
ATOM 793 C CA . THR A 1 97 ? 2.340 5.513 -2.045 1.00 91.50 97 THR 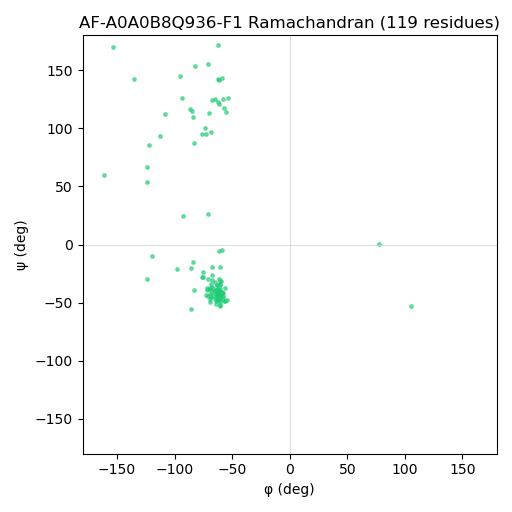A CA 1
ATOM 794 C C . THR A 1 97 ? 2.330 6.152 -3.428 1.00 91.50 97 THR A C 1
ATOM 796 O O . THR A 1 97 ? 3.177 5.806 -4.250 1.00 91.50 97 THR A O 1
ATOM 799 N N . GLU A 1 98 ? 1.481 7.157 -3.654 1.00 89.81 98 GLU A N 1
ATOM 800 C CA . GLU A 1 98 ? 1.470 7.945 -4.891 1.00 89.81 98 GLU A CA 1
ATOM 801 C C . GLU A 1 98 ? 2.825 8.596 -5.158 1.00 89.81 98 GLU A C 1
ATOM 803 O O . GLU A 1 98 ? 3.345 8.498 -6.266 1.00 89.81 98 GLU A O 1
ATOM 808 N N . SER A 1 99 ? 3.411 9.252 -4.153 1.00 91.50 99 SER A N 1
ATOM 809 C CA . SER A 1 99 ? 4.680 9.968 -4.319 1.00 91.50 99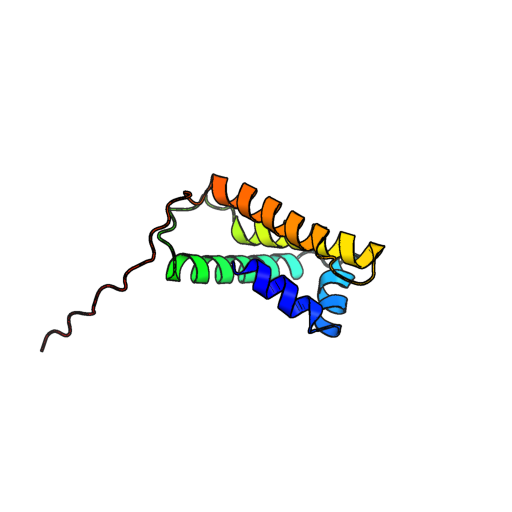 SER A CA 1
ATOM 810 C C . SER A 1 99 ? 5.826 9.018 -4.665 1.00 91.50 99 SER A C 1
ATOM 812 O O . SER A 1 99 ? 6.667 9.345 -5.498 1.00 91.50 99 SER A O 1
ATOM 814 N N . TYR A 1 100 ? 5.859 7.835 -4.047 1.00 92.50 100 TYR A N 1
ATOM 815 C CA . TYR A 1 100 ? 6.868 6.823 -4.340 1.00 92.50 100 TYR A CA 1
ATOM 816 C C . TYR A 1 100 ? 6.688 6.225 -5.740 1.00 92.50 100 TYR A C 1
ATOM 818 O O . TYR A 1 100 ? 7.649 6.144 -6.505 1.00 92.50 100 TYR A O 1
ATOM 826 N N . LEU A 1 101 ? 5.460 5.843 -6.106 1.00 89.81 101 LEU A N 1
ATOM 827 C CA . LEU A 1 101 ? 5.184 5.230 -7.407 1.00 89.81 101 LEU A CA 1
ATOM 828 C C . LEU A 1 101 ? 5.381 6.211 -8.571 1.00 89.81 101 LEU A C 1
ATOM 830 O O . LEU A 1 101 ? 5.826 5.788 -9.635 1.00 89.81 101 LEU A O 1
ATOM 834 N N . GLN A 1 102 ? 5.153 7.514 -8.370 1.00 88.88 102 GLN A N 1
ATOM 835 C CA . GLN A 1 102 ? 5.416 8.558 -9.372 1.00 88.88 102 GLN A CA 1
ATOM 836 C C . GLN A 1 102 ? 6.885 8.653 -9.810 1.00 88.88 102 GLN A C 1
ATOM 838 O O . GLN A 1 102 ? 7.171 9.179 -10.885 1.00 88.88 102 GLN A O 1
ATOM 843 N N . LEU A 1 103 ? 7.826 8.120 -9.024 1.00 89.31 103 LEU A N 1
ATOM 844 C CA . LEU A 1 103 ? 9.233 8.028 -9.429 1.00 89.31 103 LEU A CA 1
ATOM 845 C C . LEU A 1 103 ? 9.450 7.040 -10.588 1.00 89.31 103 LEU A C 1
ATOM 847 O O . LEU A 1 103 ? 10.475 7.106 -11.265 1.00 89.31 103 LEU A O 1
ATOM 851 N N . TYR A 1 104 ? 8.501 6.127 -10.810 1.00 87.69 104 TYR A N 1
ATOM 852 C CA . TYR A 1 104 ? 8.608 5.030 -11.775 1.00 87.69 104 TYR A CA 1
ATOM 853 C C . TYR A 1 104 ? 7.466 5.010 -12.796 1.00 87.69 104 TYR A C 1
ATOM 855 O O . TYR A 1 104 ? 7.658 4.560 -13.926 1.00 87.69 104 TYR A O 1
ATOM 863 N N . ILE A 1 105 ? 6.281 5.482 -12.406 1.00 83.38 105 ILE A N 1
ATOM 864 C CA . ILE A 1 105 ? 5.066 5.480 -13.216 1.00 83.38 105 ILE A CA 1
ATOM 865 C C . ILE A 1 105 ? 4.771 6.931 -13.626 1.00 83.38 105 ILE A C 1
ATOM 867 O O . ILE A 1 105 ? 4.458 7.753 -12.762 1.00 83.38 105 ILE A O 1
ATOM 871 N N . PRO A 1 106 ? 4.883 7.284 -14.920 1.00 72.56 106 PRO A N 1
ATOM 872 C CA . PRO A 1 106 ? 4.633 8.643 -15.386 1.00 72.56 106 PRO A CA 1
ATOM 873 C C . PRO A 1 106 ? 3.204 9.103 -15.065 1.00 72.56 106 PRO A C 1
ATOM 875 O O . PRO A 1 106 ? 2.252 8.350 -15.246 1.00 72.56 106 PRO A O 1
ATOM 878 N N . ASN A 1 107 ? 3.031 10.384 -14.718 1.00 63.50 107 ASN A N 1
ATOM 879 C CA . ASN A 1 107 ? 1.729 11.010 -14.411 1.00 63.50 107 ASN A CA 1
ATOM 880 C C . ASN A 1 107 ? 0.683 10.954 -15.549 1.00 63.50 107 ASN A C 1
ATOM 882 O O . ASN A 1 107 ? -0.451 11.394 -15.375 1.00 63.50 107 ASN A O 1
ATOM 886 N N . ILE A 1 108 ? 1.051 10.439 -16.725 1.00 55.06 108 ILE A N 1
ATOM 887 C CA . ILE A 1 108 ? 0.216 10.369 -17.926 1.00 55.06 108 ILE A CA 1
ATOM 888 C C . ILE A 1 108 ? 0.132 8.915 -18.400 1.00 55.06 108 ILE A C 1
ATOM 890 O O . ILE A 1 108 ? 0.424 8.602 -19.553 1.00 55.06 108 ILE A O 1
ATOM 894 N N . CYS A 1 109 ? -0.265 7.991 -17.531 1.00 52.47 109 CYS A N 1
ATOM 895 C CA . CYS A 1 109 ? -0.695 6.687 -18.018 1.00 52.47 109 CYS A CA 1
ATOM 896 C C . CYS A 1 109 ? -2.079 6.846 -18.664 1.00 52.47 109 CYS A C 1
ATOM 898 O O . CYS A 1 109 ? -3.102 6.958 -17.986 1.00 52.47 109 CYS A O 1
ATOM 900 N N . ARG A 1 110 ? -2.112 6.913 -20.001 1.00 50.12 110 ARG A N 1
ATOM 901 C CA . ARG A 1 110 ? -3.365 6.833 -20.763 1.00 50.12 110 ARG A CA 1
ATOM 902 C C . ARG A 1 110 ? -4.004 5.470 -20.494 1.00 50.12 110 ARG A C 1
ATOM 904 O O . ARG A 1 110 ? -3.301 4.467 -20.397 1.00 50.12 110 ARG A O 1
ATOM 911 N N . LYS A 1 111 ? -5.333 5.450 -20.379 1.00 49.09 111 LYS A N 1
ATOM 912 C CA . LYS A 1 111 ? -6.113 4.215 -20.249 1.00 49.09 111 LYS A CA 1
ATOM 913 C C . LYS A 1 111 ? -5.749 3.289 -21.414 1.00 49.09 111 LYS A C 1
ATOM 915 O O . LYS A 1 111 ? -5.829 3.732 -22.561 1.00 49.09 111 LYS A O 1
ATOM 920 N N . SER A 1 112 ? -5.345 2.052 -21.128 1.00 48.06 112 SER A N 1
ATOM 921 C CA . SER A 1 112 ? -5.160 1.037 -22.170 1.00 48.06 112 SER A CA 1
ATOM 922 C C . SER A 1 112 ? -6.485 0.879 -22.924 1.00 48.06 112 SER A C 1
ATOM 924 O O . SER A 1 112 ? -7.515 0.569 -22.321 1.00 48.06 112 SER A O 1
ATOM 926 N N . ILE A 1 113 ? -6.499 1.187 -24.223 1.00 55.66 113 ILE A N 1
ATOM 927 C CA . ILE A 1 113 ? -7.634 0.855 -25.085 1.00 55.66 113 ILE A CA 1
ATOM 928 C C . ILE A 1 113 ? -7.378 -0.588 -25.526 1.00 55.66 113 ILE A C 1
ATOM 930 O O . ILE A 1 113 ? -6.376 -0.814 -26.211 1.00 55.66 113 ILE A O 1
ATOM 934 N N . PRO A 1 114 ? -8.220 -1.565 -25.144 1.00 50.78 114 PRO A N 1
ATOM 935 C CA . PRO A 1 114 ? -8.035 -2.935 -25.595 1.00 50.78 114 PRO A CA 1
ATOM 936 C C . PRO A 1 114 ? -8.067 -2.949 -27.125 1.00 50.78 114 PRO A C 1
ATOM 938 O O . PRO A 1 114 ? -8.991 -2.420 -27.746 1.00 50.78 114 PRO A O 1
ATOM 941 N N . THR A 1 115 ? -7.012 -3.491 -27.733 1.00 50.16 115 THR A N 1
ATOM 942 C CA . THR A 1 115 ? -6.937 -3.635 -29.190 1.00 50.16 115 THR A CA 1
ATOM 943 C C . THR A 1 115 ? -7.986 -4.672 -29.591 1.00 50.16 115 THR A C 1
ATOM 945 O O . THR A 1 115 ? -7.966 -5.760 -29.015 1.00 50.16 115 THR A O 1
ATOM 948 N N . PRO A 1 116 ? -8.927 -4.373 -30.505 1.00 46.88 116 PRO A N 1
ATOM 949 C CA . PRO A 1 116 ? -9.909 -5.362 -30.922 1.00 46.88 116 PRO A CA 1
ATOM 950 C C . 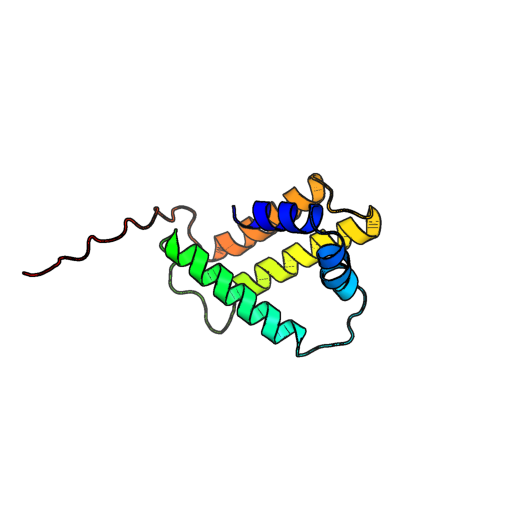PRO A 1 116 ? -9.174 -6.535 -31.573 1.00 46.88 116 PRO A C 1
ATOM 952 O O . PRO A 1 116 ? -8.414 -6.345 -32.524 1.00 46.88 116 PRO A O 1
ATOM 955 N N . GLU A 1 117 ? -9.381 -7.735 -31.030 1.00 48.53 117 GLU A N 1
ATOM 956 C CA . GLU A 1 117 ? -8.945 -8.983 -31.647 1.00 48.53 117 GLU A CA 1
ATOM 957 C C . GLU A 1 117 ? -9.532 -9.038 -33.060 1.00 48.53 117 GLU A C 1
ATOM 959 O O . GLU A 1 117 ? -10.749 -9.068 -33.253 1.00 48.53 117 GLU A O 1
ATOM 964 N N . ILE A 1 118 ? -8.660 -8.985 -34.067 1.00 48.16 118 ILE A N 1
ATOM 965 C CA . ILE A 1 118 ? -9.056 -9.202 -35.454 1.00 48.16 118 ILE A CA 1
ATOM 966 C C . ILE A 1 118 ? -9.327 -10.700 -35.578 1.00 48.16 118 ILE A C 1
ATOM 968 O O . ILE A 1 118 ? -8.408 -11.496 -35.760 1.00 48.16 118 ILE A O 1
ATOM 972 N N . THR A 1 119 ? -10.593 -11.088 -35.439 1.00 45.84 119 THR A N 1
ATOM 973 C CA . THR A 1 119 ? -11.060 -12.428 -35.789 1.00 45.84 119 THR A CA 1
ATOM 974 C C . THR A 1 119 ? -10.986 -12.564 -37.306 1.00 45.84 119 THR A C 1
ATOM 976 O O . THR A 1 119 ? -11.865 -12.099 -38.032 1.00 45.84 119 THR A O 1
ATOM 979 N N . THR A 1 120 ? -9.903 -13.152 -37.805 1.00 49.09 120 THR A N 1
ATOM 980 C CA . THR A 1 120 ? -9.791 -13.545 -39.211 1.00 49.09 120 THR A CA 1
ATOM 981 C C . THR A 1 120 ? -10.731 -14.729 -39.450 1.00 49.09 120 THR A C 1
ATOM 983 O O . THR A 1 120 ? -10.537 -15.795 -38.864 1.00 49.09 120 THR A O 1
ATOM 986 N N . HIS A 1 121 ? -11.775 -14.501 -40.250 1.00 51.16 121 HIS A N 1
ATOM 987 C CA . HIS A 1 121 ? -12.648 -15.533 -40.819 1.00 51.16 121 HIS A CA 1
ATOM 988 C C . HIS A 1 121 ? -11.936 -16.343 -41.905 1.00 51.16 121 HIS A C 1
ATOM 990 O O . HIS A 1 121 ? -11.077 -15.757 -42.605 1.00 51.16 121 HIS A O 1
#